Protein AF-A0A934RSE4-F1 (afdb_monomer)

pLDDT: mean 72.99, std 21.51, range [36.78, 95.38]

Organism: NCBI:txid415221

Sequence (174 aa):
MKSKPQSAHSKPSTPNPEGNAPSLPQLKKRLHLAIAILPLALAACSSSPESETGAPPQPQTEAPAESAITQTLALQTPTPAWTLAPSALHRLPDGTYLCIHRLTAPQGMAAQMISTAQTTFSFQHAGNTTPSIKHYVLGKTWNWDANPEITFVDSLDELKDALAEAQSVPFTTP

Radius of gyration: 30.25 Å; Cα contacts (8 Å, |Δi|>4): 220; chains: 1; bounding box: 96×100×42 Å

Secondary structure (DSSP, 8-state):
----------------------PPP------------------------------PPPP------EEEEEEEEEEEESSTT-EEEEEEEEE-TTS-EEEEEEEEPPSS------EEEEEEEEEEEESSSPPPEEEEEE---S-----TTEEEES-GGGGHHHHTTPEE--EE--

Mean predicted aligned error: 17.46 Å

Nearest PDB structures (foldseek):
  7rgo-assembly1_B  TM=5.074E-01  e=5.366E-01  Escherichia coli
  7zdy-assembly1_W  TM=3.147E-01  e=6.289E+00  Thermotoga maritima MSB8
  7zb3-assembly1_B  TM=3.001E-01  e=7.565E+00  Thermotoga maritima MSB8

Solvent-accessible surface area (backbone atoms only — not comparable to full-atom values): 11888 Å² total; per-residue (Å²): 135,90,83,86,86,85,87,83,89,82,84,86,89,81,87,87,82,88,84,84,80,88,81,79,85,83,81,79,87,80,90,77,91,76,91,84,81,88,79,92,83,92,83,78,90,78,90,82,92,78,90,79,88,87,78,79,83,74,79,78,78,74,63,78,59,65,39,80,45,76,49,74,53,77,42,80,34,67,26,72,64,40,44,45,41,82,73,48,38,30,36,36,89,89,61,39,30,44,37,35,28,42,39,42,78,57,87,75,94,70,64,91,39,80,27,74,31,60,38,53,41,31,34,76,38,84,48,98,61,88,76,52,71,43,38,34,36,31,59,78,86,68,93,70,78,87,47,94,73,50,47,77,38,88,49,72,71,83,40,43,77,71,48,71,71,32,44,80,46,78,69,45,65,130

Structure (mmCIF, N/CA/C/O backbone):
data_AF-A0A934RSE4-F1
#
_entry.id   AF-A0A934RSE4-F1
#
loop_
_atom_site.group_PDB
_atom_site.id
_atom_site.type_symbol
_atom_site.label_atom_id
_atom_site.label_alt_id
_atom_site.label_comp_id
_atom_site.label_asym_id
_atom_site.label_entity_id
_atom_site.label_seq_id
_atom_site.pdbx_PDB_ins_code
_atom_site.Cartn_x
_atom_site.Cartn_y
_atom_site.Cartn_z
_atom_site.occupancy
_atom_site.B_iso_or_equiv
_atom_site.auth_seq_id
_atom_site.auth_comp_id
_atom_site.auth_asym_id
_atom_site.auth_atom_id
_atom_site.pdbx_PDB_model_num
ATOM 1 N N . MET A 1 1 ? 57.317 -52.643 -11.197 1.00 43.41 1 MET A N 1
ATOM 2 C CA . MET A 1 1 ? 58.144 -51.435 -11.429 1.00 43.41 1 MET A CA 1
ATOM 3 C C . MET A 1 1 ? 57.176 -50.282 -11.679 1.00 43.41 1 MET A C 1
ATOM 5 O O . MET A 1 1 ? 56.424 -50.358 -12.632 1.00 43.41 1 MET A O 1
ATOM 9 N N . LYS A 1 2 ? 56.844 -49.481 -10.658 1.00 44.69 2 LYS A N 1
ATOM 10 C CA . LYS A 1 2 ? 57.496 -48.200 -10.302 1.00 44.69 2 LYS A CA 1
ATOM 11 C C . LYS A 1 2 ? 57.482 -47.194 -11.466 1.00 44.69 2 LYS A C 1
ATOM 13 O O . LYS A 1 2 ? 58.309 -47.323 -12.356 1.00 44.69 2 LYS A O 1
ATOM 18 N N . SER A 1 3 ? 56.550 -46.232 -11.424 1.00 47.75 3 SER A N 1
ATOM 19 C CA . SER A 1 3 ? 56.857 -44.795 -11.258 1.00 47.75 3 SER A CA 1
ATOM 20 C C . SER A 1 3 ? 55.583 -43.924 -11.255 1.00 47.75 3 SER A C 1
ATOM 22 O O . SER A 1 3 ? 54.861 -43.835 -12.240 1.00 47.75 3 SER A O 1
ATOM 24 N N . LYS A 1 4 ? 55.335 -43.275 -10.112 1.00 47.50 4 LYS A N 1
ATOM 25 C CA . LYS A 1 4 ? 54.702 -41.944 -9.942 1.00 47.50 4 LYS A CA 1
ATOM 26 C C . LYS A 1 4 ? 55.878 -40.945 -9.761 1.00 47.50 4 LYS A C 1
ATOM 28 O O . LYS A 1 4 ? 56.988 -41.445 -9.561 1.00 47.50 4 LYS A O 1
ATOM 33 N N . PRO A 1 5 ? 55.714 -39.613 -9.608 1.00 55.22 5 PRO A N 1
ATOM 34 C CA . PRO A 1 5 ? 54.628 -38.675 -9.939 1.00 55.22 5 PRO A CA 1
ATOM 35 C C . PRO A 1 5 ? 55.156 -37.445 -10.735 1.00 55.22 5 PRO A C 1
ATOM 37 O O . PRO A 1 5 ? 56.362 -37.271 -10.877 1.00 55.22 5 PRO A O 1
ATOM 40 N N . GLN A 1 6 ? 54.296 -36.50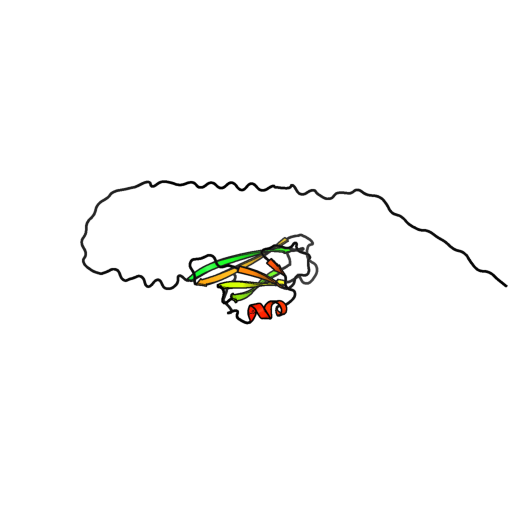3 -11.141 1.00 44.12 6 GLN A N 1
ATOM 41 C CA . GLN A 1 6 ? 54.742 -35.105 -11.214 1.00 44.12 6 GLN A CA 1
ATOM 42 C C . GLN A 1 6 ? 53.634 -34.137 -10.789 1.00 44.12 6 GLN A C 1
ATOM 44 O O . GLN A 1 6 ? 52.575 -34.043 -11.402 1.00 44.12 6 GLN A O 1
ATOM 49 N N . SER A 1 7 ? 53.908 -33.475 -9.667 1.00 45.91 7 SER A N 1
ATOM 50 C CA . SER A 1 7 ? 53.193 -32.331 -9.117 1.00 45.91 7 SER A CA 1
ATOM 51 C C . SER A 1 7 ? 53.423 -31.091 -9.976 1.00 45.91 7 SER A C 1
AT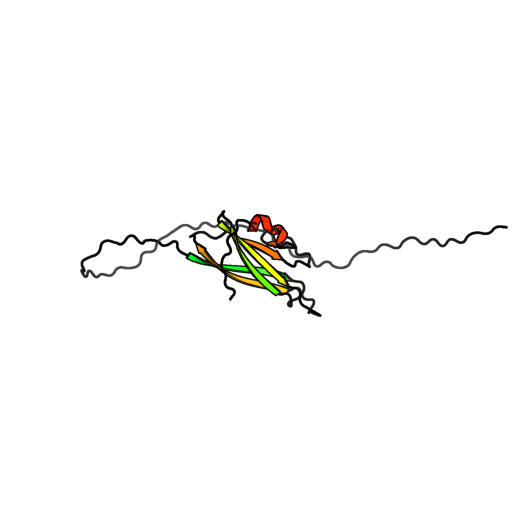OM 53 O O . SER A 1 7 ? 54.560 -30.818 -10.352 1.00 45.91 7 SER A O 1
ATOM 55 N N . ALA A 1 8 ? 52.395 -30.263 -10.128 1.00 50.12 8 ALA A N 1
ATOM 56 C CA . ALA A 1 8 ? 52.573 -28.824 -10.262 1.00 50.12 8 ALA A CA 1
ATOM 57 C C . ALA A 1 8 ? 51.656 -28.139 -9.244 1.00 50.12 8 ALA A C 1
ATOM 59 O O . ALA A 1 8 ? 50.435 -28.120 -9.362 1.00 50.12 8 ALA A O 1
ATOM 60 N N . HIS A 1 9 ? 52.297 -27.657 -8.183 1.00 44.44 9 HIS A N 1
ATOM 61 C CA . HIS A 1 9 ? 51.784 -26.676 -7.242 1.00 44.44 9 HIS A CA 1
ATOM 62 C C . HIS A 1 9 ? 51.742 -25.316 -7.949 1.00 44.44 9 HIS A C 1
ATOM 64 O O . HIS A 1 9 ? 52.742 -24.927 -8.546 1.00 44.44 9 HIS A O 1
ATOM 70 N N . SER A 1 10 ? 50.658 -24.558 -7.797 1.00 41.66 10 SER A N 1
ATOM 71 C CA . SER A 1 10 ? 50.715 -23.092 -7.691 1.00 41.66 10 SER A CA 1
ATOM 72 C C . SER A 1 10 ? 49.482 -22.592 -6.929 1.00 41.66 10 SER A C 1
ATOM 74 O O . SER A 1 10 ? 48.373 -22.544 -7.447 1.00 41.66 10 SER A O 1
ATOM 76 N N . LYS A 1 11 ? 49.697 -22.290 -5.646 1.00 50.22 11 LYS A N 1
ATOM 77 C CA . LYS A 1 11 ? 48.925 -21.348 -4.813 1.00 50.22 11 LYS A CA 1
ATOM 78 C C . LYS A 1 11 ? 49.480 -19.922 -5.074 1.00 50.22 11 LYS A C 1
ATOM 80 O O . LYS A 1 11 ? 50.548 -19.814 -5.668 1.00 50.22 11 LYS A O 1
ATOM 85 N N . PRO A 1 12 ? 48.939 -18.871 -4.438 1.00 48.34 12 PRO A N 1
ATOM 86 C CA . PRO A 1 12 ? 47.707 -18.140 -4.720 1.00 48.34 12 PRO A CA 1
ATOM 87 C C . PRO A 1 12 ? 48.041 -16.731 -5.278 1.00 48.34 12 PRO A C 1
ATOM 89 O O . PRO A 1 12 ? 49.182 -16.280 -5.216 1.00 48.34 12 PRO A O 1
ATOM 92 N N . SER A 1 13 ? 47.068 -15.985 -5.798 1.00 39.62 13 SER A N 1
ATOM 93 C CA . SER A 1 13 ? 47.280 -14.563 -6.117 1.00 39.62 13 SER A CA 1
ATOM 94 C C . SER A 1 13 ? 46.121 -13.709 -5.617 1.00 39.62 13 SER A C 1
ATOM 96 O O . SER A 1 13 ? 45.083 -13.584 -6.251 1.00 39.62 13 SER A O 1
ATOM 98 N N . THR A 1 14 ? 46.353 -13.121 -4.454 1.00 46.97 14 THR A N 1
ATOM 99 C CA . THR A 1 14 ? 45.944 -11.769 -4.049 1.00 46.97 14 THR A CA 1
ATOM 100 C C . THR A 1 14 ? 47.212 -11.130 -3.462 1.00 46.97 14 THR A C 1
ATOM 102 O O . THR A 1 14 ? 48.078 -11.893 -3.018 1.00 46.97 14 THR A O 1
ATOM 105 N N . PRO A 1 15 ? 47.390 -9.795 -3.430 1.00 52.69 15 PRO A N 1
ATOM 106 C CA . PRO A 1 15 ? 46.363 -8.745 -3.445 1.00 52.69 15 PRO A CA 1
ATOM 107 C C . PRO A 1 15 ? 46.662 -7.583 -4.424 1.00 52.69 15 PRO A C 1
ATOM 109 O O . PRO A 1 15 ? 47.784 -7.446 -4.897 1.00 52.69 15 PRO A O 1
ATOM 112 N N . ASN A 1 16 ? 45.691 -6.697 -4.681 1.00 40.91 16 ASN A N 1
ATOM 113 C CA . ASN A 1 16 ? 45.926 -5.269 -4.424 1.00 40.91 16 ASN A CA 1
ATOM 114 C C . ASN A 1 16 ? 44.646 -4.406 -4.435 1.00 40.91 16 ASN A C 1
ATOM 116 O O . ASN A 1 16 ? 43.641 -4.824 -5.013 1.00 40.91 16 ASN A O 1
ATOM 120 N N . PRO A 1 17 ? 44.692 -3.252 -3.736 1.00 52.84 17 PRO A N 1
ATOM 121 C CA . PRO A 1 17 ? 43.561 -2.435 -3.315 1.00 52.84 17 PRO A CA 1
ATOM 122 C C . PRO A 1 17 ? 43.348 -1.215 -4.229 1.00 52.84 17 PRO A C 1
ATOM 124 O O . PRO A 1 17 ? 44.056 -1.028 -5.210 1.00 52.84 17 PRO A O 1
ATOM 127 N N . GLU A 1 18 ? 42.416 -0.362 -3.797 1.00 38.47 18 GLU A N 1
ATOM 128 C CA . GLU A 1 18 ? 42.146 1.009 -4.256 1.00 38.47 18 GLU A CA 1
ATOM 129 C C . GLU A 1 18 ? 41.307 1.165 -5.525 1.00 38.47 18 GLU A C 1
ATOM 131 O O . GLU A 1 18 ? 41.651 0.713 -6.612 1.00 38.47 18 GLU A O 1
ATOM 136 N N . GLY A 1 19 ? 40.193 1.892 -5.379 1.00 36.78 19 GLY A N 1
ATOM 137 C CA . GLY A 1 19 ? 39.430 2.352 -6.531 1.00 36.78 19 GLY A CA 1
ATOM 138 C C . GLY A 1 19 ? 37.991 2.775 -6.265 1.00 36.78 19 GLY A C 1
ATOM 139 O O . GLY A 1 19 ? 37.089 2.231 -6.881 1.00 36.78 19 GLY A O 1
ATOM 140 N N . ASN A 1 20 ? 37.799 3.805 -5.439 1.00 40.38 20 ASN A N 1
ATOM 141 C CA . ASN A 1 20 ? 36.669 4.743 -5.525 1.00 40.38 20 ASN A CA 1
ATOM 142 C C . ASN A 1 20 ? 35.258 4.253 -5.121 1.00 40.38 20 ASN A C 1
ATOM 144 O O . ASN A 1 20 ? 34.407 3.936 -5.950 1.00 40.38 20 ASN A O 1
ATOM 148 N N . ALA A 1 21 ? 34.964 4.346 -3.822 1.00 47.53 21 ALA A N 1
ATOM 149 C CA . ALA A 1 21 ? 33.600 4.542 -3.335 1.00 47.53 21 ALA A CA 1
ATOM 150 C C . ALA A 1 21 ? 33.293 6.055 -3.302 1.00 47.53 21 ALA A C 1
ATOM 152 O O . ALA A 1 21 ? 34.070 6.802 -2.703 1.00 47.53 21 ALA A O 1
ATOM 153 N N . PRO A 1 22 ? 32.192 6.547 -3.899 1.00 45.38 22 PRO A N 1
ATOM 154 C CA . PRO A 1 22 ? 31.771 7.924 -3.692 1.00 45.38 22 PRO A CA 1
ATOM 155 C C . PRO A 1 22 ? 31.186 8.090 -2.282 1.00 45.38 22 PRO A C 1
ATOM 157 O O . PRO A 1 22 ? 30.134 7.552 -1.939 1.00 45.38 22 PRO A O 1
ATOM 160 N N . SER A 1 23 ? 31.905 8.853 -1.463 1.00 41.97 23 SER A N 1
ATOM 161 C CA . SER A 1 23 ? 31.515 9.307 -0.131 1.00 41.97 23 SER A CA 1
ATOM 162 C C . SER A 1 23 ? 30.234 10.149 -0.175 1.00 41.97 23 SER A C 1
ATOM 164 O O . SER A 1 23 ? 30.205 11.219 -0.781 1.00 41.97 23 SER A O 1
ATOM 166 N N . LEU A 1 24 ? 29.187 9.697 0.519 1.00 48.66 24 LEU A N 1
ATOM 167 C CA . LEU A 1 24 ? 27.982 10.484 0.790 1.00 48.66 24 LEU A CA 1
ATOM 168 C C . LEU A 1 24 ? 28.266 11.548 1.868 1.00 48.66 24 LEU A C 1
ATOM 170 O O . LEU A 1 24 ? 28.814 11.209 2.924 1.00 48.66 24 LEU A O 1
ATOM 174 N N . PRO A 1 25 ? 27.866 12.818 1.675 1.00 45.94 25 PRO A N 1
ATOM 175 C CA . PRO A 1 25 ? 27.918 13.804 2.740 1.00 45.94 25 PRO A CA 1
ATOM 176 C C . PRO A 1 25 ? 26.871 13.492 3.821 1.00 45.94 25 PRO A C 1
ATOM 178 O O . PRO A 1 25 ? 25.662 13.524 3.604 1.00 45.94 25 PRO A O 1
ATOM 181 N N . GLN A 1 26 ? 27.385 13.213 5.016 1.00 42.44 26 GLN A N 1
ATOM 182 C CA . GLN A 1 26 ? 26.673 13.152 6.289 1.00 42.44 26 GLN A CA 1
ATOM 183 C C . GLN A 1 26 ? 25.979 14.490 6.588 1.00 42.44 26 GLN A C 1
ATOM 185 O O . GLN A 1 26 ? 26.647 15.443 6.994 1.00 42.44 26 GLN A O 1
ATOM 190 N N . LEU A 1 27 ? 24.649 14.562 6.474 1.00 38.78 27 LEU A N 1
ATOM 191 C CA . LEU A 1 27 ? 23.888 15.687 7.021 1.00 38.78 27 LEU A CA 1
ATOM 192 C C . LEU A 1 27 ? 23.308 15.312 8.389 1.00 38.78 27 LEU A C 1
ATOM 194 O O . LEU A 1 27 ? 22.287 14.641 8.530 1.00 38.78 27 LEU A O 1
ATOM 198 N N . LYS A 1 28 ? 24.043 15.739 9.416 1.00 42.75 28 LYS A N 1
ATOM 199 C CA . LYS A 1 28 ? 23.705 15.610 10.831 1.00 42.75 28 LYS A CA 1
ATOM 200 C C . LYS A 1 28 ? 22.463 16.437 11.180 1.00 42.75 28 LYS A C 1
ATOM 202 O O . LYS A 1 28 ? 22.386 17.627 10.895 1.00 42.75 28 LYS A O 1
ATOM 207 N N . LYS A 1 29 ? 21.553 15.772 11.893 1.00 44.44 29 LYS A N 1
ATOM 208 C CA . LYS A 1 29 ? 20.442 16.294 12.702 1.00 44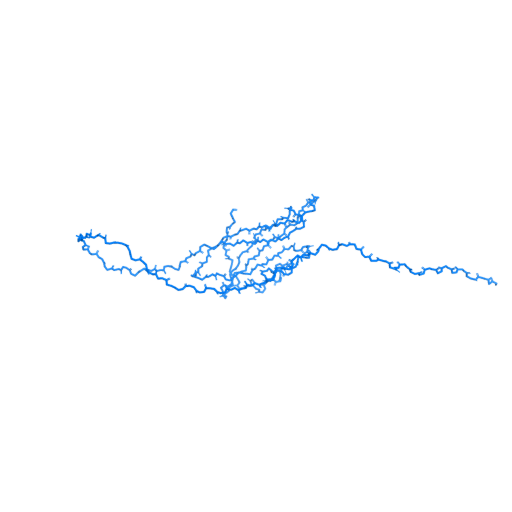.44 29 LYS A CA 1
ATOM 209 C C . LYS A 1 29 ? 20.747 17.647 13.362 1.00 44.44 29 LYS A C 1
ATOM 211 O O . LYS A 1 29 ? 21.725 17.745 14.100 1.00 44.44 29 LYS A O 1
ATOM 216 N N . ARG A 1 30 ? 19.817 18.603 13.261 1.00 44.44 30 ARG A N 1
ATOM 217 C CA . ARG A 1 30 ? 19.527 19.574 14.332 1.00 44.44 30 ARG A CA 1
ATOM 218 C C . ARG A 1 30 ? 18.032 19.888 14.381 1.00 44.44 30 ARG A C 1
ATOM 220 O O . ARG A 1 30 ? 17.521 20.710 13.635 1.00 44.44 30 ARG A O 1
ATOM 227 N N . LEU A 1 31 ? 17.376 19.204 15.312 1.00 38.62 31 LEU A N 1
ATOM 228 C CA . LEU A 1 31 ? 16.113 19.577 15.932 1.00 38.62 31 LEU A CA 1
ATOM 229 C C . LEU A 1 31 ? 16.318 20.912 16.670 1.00 38.62 31 LEU A C 1
ATOM 231 O O . LEU A 1 31 ? 17.184 20.982 17.539 1.00 38.62 31 LEU A O 1
ATOM 235 N N . HIS A 1 32 ? 15.548 21.948 16.341 1.00 41.03 32 HIS A N 1
ATOM 236 C CA . HIS A 1 32 ? 15.285 23.058 17.257 1.00 41.03 32 HIS A CA 1
ATOM 237 C C . HIS A 1 32 ? 13.786 23.334 17.276 1.00 41.03 32 HIS A C 1
ATOM 239 O O . HIS A 1 32 ? 13.191 23.816 16.318 1.00 41.03 32 HIS A O 1
ATOM 245 N N . LEU A 1 33 ? 13.220 22.965 18.418 1.00 41.78 33 LEU A N 1
ATOM 246 C CA . LEU A 1 33 ? 11.953 23.393 18.970 1.00 41.78 33 LEU A CA 1
ATOM 247 C C . LEU A 1 33 ? 11.906 24.931 19.008 1.00 41.78 33 LEU A C 1
ATOM 249 O O . LEU A 1 33 ? 12.769 25.551 19.626 1.00 41.78 33 LEU A O 1
ATOM 253 N N . ALA A 1 34 ? 10.894 25.535 18.391 1.00 40.59 34 ALA A N 1
ATOM 254 C CA . ALA A 1 34 ? 10.537 26.930 18.621 1.00 40.59 34 ALA A CA 1
ATOM 255 C C . ALA A 1 34 ? 9.021 27.014 18.813 1.00 40.59 34 ALA A C 1
ATOM 257 O O . ALA A 1 34 ? 8.243 27.085 17.866 1.00 40.59 34 ALA A O 1
ATOM 258 N N . ILE A 1 35 ? 8.624 26.941 20.081 1.00 45.66 35 ILE A N 1
ATOM 259 C CA . ILE A 1 35 ? 7.315 27.357 20.574 1.00 45.66 35 ILE A CA 1
ATOM 260 C C . ILE A 1 35 ? 7.269 28.881 20.436 1.00 45.66 35 ILE A C 1
ATOM 262 O O . ILE A 1 35 ? 8.073 29.572 21.060 1.00 45.66 35 ILE A O 1
ATOM 266 N N . ALA A 1 36 ? 6.337 29.399 19.639 1.00 45.19 36 ALA A N 1
ATOM 267 C CA . ALA A 1 36 ? 5.988 30.813 19.632 1.00 45.19 36 ALA A CA 1
ATOM 268 C C . ALA A 1 36 ? 4.505 30.947 19.984 1.00 45.19 36 ALA A C 1
ATOM 270 O O . ALA A 1 36 ? 3.621 30.443 19.296 1.00 45.19 36 ALA A O 1
ATOM 271 N N . ILE A 1 37 ? 4.282 31.587 21.124 1.00 45.16 37 ILE A N 1
ATOM 272 C CA . ILE A 1 37 ? 3.004 31.919 21.735 1.00 45.16 37 ILE A CA 1
ATOM 273 C C . ILE A 1 37 ? 2.712 33.405 21.430 1.00 45.16 37 ILE A C 1
ATOM 275 O O . ILE A 1 37 ? 3.629 34.218 21.530 1.00 45.16 37 ILE A O 1
ATOM 279 N N . LEU A 1 38 ? 1.424 33.727 21.199 1.00 37.81 38 LEU A N 1
ATOM 280 C CA . LEU A 1 38 ? 0.752 35.055 21.247 1.00 37.81 38 LEU A CA 1
ATOM 281 C C . LEU A 1 38 ? 0.942 36.044 20.060 1.00 37.81 38 LEU A C 1
ATOM 283 O O . LEU A 1 38 ? 1.950 35.961 19.367 1.00 37.81 38 LEU A O 1
ATOM 287 N N . PRO A 1 39 ? 0.091 37.097 19.900 1.00 45.38 39 PRO A N 1
ATOM 288 C CA . PRO A 1 39 ? -1.317 37.302 20.296 1.00 45.38 39 PRO A CA 1
ATOM 289 C C . PRO A 1 39 ? -2.253 37.820 19.165 1.00 45.38 39 PRO A C 1
ATOM 291 O O . PRO A 1 39 ? -1.835 38.388 18.163 1.00 45.38 39 PRO A O 1
ATOM 294 N N . LEU A 1 40 ? -3.555 37.661 19.432 1.00 48.22 40 LEU A N 1
ATOM 295 C CA . LEU A 1 40 ? -4.697 38.557 19.176 1.00 48.22 40 LEU A CA 1
ATOM 296 C C . LEU A 1 40 ? -4.414 39.912 18.475 1.00 48.22 40 LEU A C 1
ATOM 298 O O . LEU A 1 40 ? -3.762 40.784 19.048 1.00 48.22 40 LEU A O 1
ATOM 302 N N . ALA A 1 41 ? -5.057 40.148 17.325 1.00 44.66 41 ALA A N 1
ATOM 303 C CA . ALA A 1 41 ? -5.327 41.492 16.812 1.00 44.66 41 ALA A CA 1
ATOM 304 C C . ALA A 1 41 ? -6.771 41.594 16.296 1.00 44.66 41 ALA A C 1
ATOM 306 O O . ALA A 1 41 ? -7.204 40.882 15.394 1.00 44.66 41 ALA A O 1
ATOM 307 N N . LEU A 1 42 ? -7.491 42.491 16.958 1.00 46.28 42 LEU A N 1
ATOM 308 C CA . LEU A 1 42 ? -8.882 42.883 16.812 1.00 46.28 42 LEU A CA 1
ATOM 309 C C . LEU A 1 42 ? -9.045 43.832 15.608 1.00 46.28 42 LEU A C 1
ATOM 311 O O . LEU A 1 42 ? -8.370 44.856 15.543 1.00 46.28 42 LEU A O 1
ATOM 315 N N . ALA A 1 43 ? -9.966 43.528 14.696 1.00 44.38 43 ALA A N 1
ATOM 316 C CA . ALA A 1 43 ? -10.496 44.443 13.680 1.00 44.38 43 ALA A CA 1
ATOM 317 C C . ALA A 1 43 ? -11.878 43.910 13.262 1.00 44.38 43 ALA A C 1
ATOM 319 O O . ALA A 1 43 ? -12.022 42.711 13.071 1.00 44.38 43 ALA A O 1
ATOM 320 N N . ALA A 1 44 ? -12.954 44.669 13.108 1.00 40.97 44 ALA A N 1
ATOM 321 C CA . ALA A 1 44 ? -13.245 46.072 13.331 1.00 40.97 44 ALA A CA 1
ATOM 322 C C . ALA A 1 44 ? -14.771 46.167 13.540 1.00 40.97 44 ALA A C 1
ATOM 324 O O . ALA A 1 44 ? -15.525 45.300 13.098 1.00 40.97 44 ALA A O 1
ATOM 325 N N . CYS A 1 45 ? -15.219 47.218 14.223 1.00 38.22 45 CYS A N 1
ATOM 326 C CA . CYS A 1 45 ? -16.624 47.591 14.356 1.00 38.22 45 CYS A CA 1
ATOM 327 C C . CYS A 1 45 ? -17.330 47.699 12.993 1.00 38.22 45 CYS A C 1
ATOM 329 O O . CYS A 1 45 ? -16.761 48.284 12.078 1.00 38.22 45 CYS A O 1
ATOM 331 N N . SER A 1 46 ? -18.599 47.288 12.904 1.00 40.16 46 SER A N 1
ATOM 332 C CA . SER A 1 46 ? -19.690 48.203 12.524 1.00 40.16 46 SER A CA 1
ATOM 333 C C . SER A 1 46 ? -21.056 47.505 12.580 1.00 40.16 46 SER A C 1
ATOM 335 O O . SER A 1 46 ? -21.356 46.625 11.784 1.00 40.16 46 SER A O 1
ATOM 337 N N . SER A 1 47 ? -21.857 47.925 13.559 1.00 43.94 47 SER A N 1
ATOM 338 C CA . SER A 1 47 ? -23.294 48.219 13.482 1.00 43.94 47 SER A CA 1
ATOM 339 C C . SER A 1 47 ? -24.158 47.514 12.419 1.00 43.94 47 SER A C 1
ATOM 341 O O . SER A 1 47 ? -24.126 47.889 11.249 1.00 43.94 47 SER A O 1
ATOM 343 N N . SER A 1 48 ? -25.090 46.665 12.870 1.00 46.12 48 SER A N 1
ATOM 344 C CA . SER A 1 48 ? -26.542 46.902 12.701 1.00 46.12 48 SER A CA 1
ATOM 345 C C . SER A 1 48 ? -27.372 45.896 13.515 1.00 46.12 48 SER A C 1
ATOM 347 O O . SER A 1 48 ? -27.091 44.701 13.449 1.00 46.12 48 SER A O 1
ATOM 349 N N . PRO A 1 49 ? -28.382 46.346 14.284 1.00 51.28 49 PRO A N 1
ATOM 350 C CA . PRO A 1 49 ? -29.375 45.474 14.892 1.00 51.28 49 PRO A CA 1
ATOM 351 C C . PRO A 1 49 ? -30.613 45.398 13.992 1.00 51.28 49 PRO A C 1
ATOM 353 O O . PRO A 1 49 ? -31.334 46.384 13.861 1.00 51.28 49 PRO A O 1
ATOM 356 N N . GLU A 1 50 ? -30.901 44.232 13.422 1.00 43.66 50 GLU A N 1
ATOM 357 C CA . GLU A 1 50 ? -32.245 43.936 12.927 1.00 43.66 50 GLU A CA 1
ATOM 358 C C . GLU A 1 50 ? -32.734 42.615 13.514 1.00 43.66 50 GLU A C 1
ATOM 360 O O . GLU A 1 50 ? -32.082 41.573 13.464 1.00 43.66 50 GLU A O 1
ATOM 365 N N . SER A 1 51 ? -33.871 42.752 14.180 1.00 48.59 51 SER A N 1
ATOM 366 C CA . SER A 1 51 ? -34.664 41.746 14.852 1.00 48.59 51 SER A CA 1
ATOM 367 C C . SER A 1 51 ? -35.082 40.631 13.898 1.00 48.59 51 SER A C 1
ATOM 369 O O . SER A 1 51 ? -35.744 40.921 12.912 1.00 48.59 51 SER A O 1
ATOM 371 N N . GLU A 1 52 ? -34.876 39.366 14.267 1.00 45.38 52 GLU A N 1
ATOM 372 C CA . GLU A 1 52 ? -35.936 38.378 14.051 1.00 45.38 52 GLU A CA 1
ATOM 373 C C . GLU A 1 52 ? -35.867 37.200 15.033 1.00 45.38 52 GLU A C 1
ATOM 375 O O . GLU A 1 52 ? -34.886 36.472 15.165 1.00 45.38 52 GLU A O 1
ATOM 380 N N . THR A 1 53 ? -36.961 37.094 15.776 1.00 48.72 53 THR A N 1
ATOM 381 C CA . THR A 1 53 ? -37.574 35.939 16.424 1.00 48.72 53 THR A CA 1
ATOM 382 C C . THR A 1 53 ? -37.158 34.550 15.905 1.00 48.72 53 THR A C 1
ATOM 384 O O . THR A 1 53 ? -37.461 34.186 14.778 1.00 48.72 53 THR A O 1
ATOM 387 N N . GLY A 1 54 ? -36.679 33.703 16.826 1.00 46.81 54 GLY A N 1
ATOM 388 C CA . GLY A 1 54 ? -37.141 32.311 16.935 1.00 46.81 54 GLY A CA 1
ATOM 389 C C . GLY A 1 54 ? -36.277 31.196 16.332 1.00 46.81 54 GLY A C 1
ATOM 390 O O . GLY A 1 54 ? -36.468 30.823 15.185 1.00 46.81 54 GLY A O 1
ATOM 391 N N . ALA A 1 55 ? -35.455 30.552 17.169 1.00 59.28 5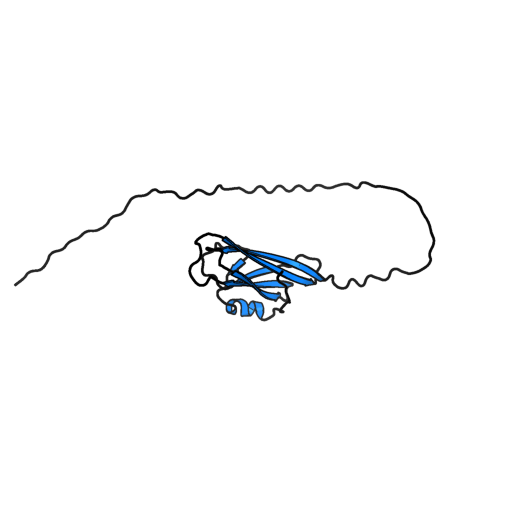5 ALA A N 1
ATOM 392 C CA . ALA A 1 55 ? -35.352 29.087 17.316 1.00 59.28 55 ALA A CA 1
ATOM 393 C C . ALA A 1 55 ? -34.277 28.753 18.374 1.00 59.28 55 ALA A C 1
ATOM 395 O O . ALA A 1 55 ? -33.203 29.357 18.345 1.00 59.28 55 ALA A O 1
ATOM 396 N N . PRO A 1 56 ? -34.508 27.818 19.318 1.00 58.53 56 PRO A N 1
ATOM 397 C CA . PRO A 1 56 ? -33.429 27.318 20.166 1.00 58.53 56 PRO A CA 1
ATOM 398 C C . PRO A 1 56 ? -32.380 26.589 19.304 1.00 58.53 56 PRO A C 1
ATOM 400 O O . PRO A 1 56 ? -32.745 25.966 18.303 1.00 58.53 56 PRO A O 1
ATOM 403 N N . PRO A 1 57 ? -31.087 26.638 19.677 1.00 52.22 57 PRO A N 1
ATOM 404 C CA . PRO A 1 57 ? -30.033 25.954 18.941 1.00 52.22 57 PRO A CA 1
ATOM 405 C C . PRO A 1 57 ? -30.325 24.454 18.943 1.00 52.22 57 PRO A C 1
ATOM 407 O O . PRO A 1 57 ? -30.398 23.827 20.002 1.00 52.22 57 PRO A O 1
ATOM 410 N N . GLN A 1 58 ? -30.517 23.870 17.759 1.00 53.59 58 GLN A N 1
ATOM 411 C CA . GLN A 1 58 ? -30.502 22.419 17.644 1.00 53.59 58 GLN A CA 1
ATOM 412 C C . GLN A 1 58 ? -29.124 21.942 18.120 1.00 53.59 58 GLN A C 1
ATOM 414 O O . GLN A 1 58 ? -28.117 22.480 17.648 1.00 53.59 58 GLN A O 1
ATOM 419 N N . PRO A 1 59 ? -29.038 20.961 19.035 1.00 50.69 59 PRO A N 1
ATOM 420 C CA . PRO A 1 59 ? -27.775 20.294 19.278 1.00 50.69 59 PRO A CA 1
ATOM 421 C C . PRO A 1 59 ? -27.350 19.706 17.939 1.00 50.69 59 PRO A C 1
ATOM 423 O O . PRO A 1 59 ? -28.072 18.901 17.344 1.00 50.69 59 PRO A O 1
ATOM 426 N N . GLN A 1 60 ? -26.209 20.166 17.437 1.00 42.34 60 GLN A N 1
ATOM 427 C CA . GLN A 1 60 ? -25.536 19.527 16.327 1.00 42.34 60 GLN A CA 1
ATOM 428 C C . GLN A 1 60 ? -25.350 18.077 16.761 1.00 42.34 60 GLN A C 1
ATOM 430 O O . GLN A 1 60 ? -24.554 17.766 17.643 1.00 42.34 60 GLN A O 1
ATOM 435 N N . THR A 1 61 ? -26.172 17.191 16.205 1.00 48.91 61 THR A N 1
ATOM 436 C CA . THR A 1 61 ? -25.846 15.777 16.166 1.00 48.91 61 THR A CA 1
ATOM 437 C C . THR A 1 61 ? -24.625 15.726 15.262 1.00 48.91 61 THR A C 1
ATOM 439 O O . THR A 1 61 ? -24.760 15.651 14.044 1.00 48.91 61 THR A O 1
ATOM 442 N N . GLU A 1 62 ? -23.442 15.921 15.847 1.00 49.88 62 GLU A N 1
ATOM 443 C CA . GLU A 1 62 ? -22.163 15.623 15.219 1.00 49.88 62 GLU A CA 1
ATOM 444 C C . GLU A 1 62 ? -22.204 14.130 14.898 1.00 49.88 62 GLU A C 1
ATOM 446 O O . GLU A 1 62 ? -21.859 13.270 15.708 1.00 49.88 62 GLU A O 1
ATOM 451 N N . ALA A 1 63 ? -22.724 13.812 13.710 1.00 54.09 63 ALA A N 1
ATOM 452 C CA . ALA A 1 63 ? -22.419 12.560 13.056 1.00 54.09 63 ALA A CA 1
ATOM 453 C C . ALA A 1 63 ? -20.887 12.441 13.059 1.00 54.09 63 ALA A C 1
ATOM 455 O O . ALA A 1 63 ? -20.217 13.451 12.816 1.00 54.09 63 ALA A O 1
ATOM 456 N N . PRO A 1 64 ? -20.324 11.265 13.379 1.00 57.38 64 PRO A N 1
ATOM 457 C CA . PRO A 1 64 ? -18.879 11.096 13.423 1.00 57.38 64 PRO A CA 1
ATOM 458 C C . PRO A 1 64 ? -18.288 11.629 12.118 1.00 57.38 64 PRO A C 1
ATOM 460 O O . PRO A 1 64 ? -18.645 11.152 11.044 1.00 57.38 64 PRO A O 1
ATOM 463 N N . ALA A 1 65 ? -17.461 12.673 12.216 1.00 63.88 65 ALA A N 1
ATOM 464 C CA . ALA A 1 65 ? -16.884 13.344 11.062 1.00 63.88 65 ALA A CA 1
ATOM 465 C C . ALA A 1 65 ? -15.984 12.351 10.316 1.00 63.88 65 ALA A C 1
ATOM 467 O O . ALA A 1 65 ? -14.839 12.113 10.702 1.00 63.88 65 ALA A O 1
ATOM 468 N N . GLU A 1 66 ? -16.527 11.722 9.276 1.00 72.81 66 GLU A N 1
ATOM 469 C CA . GLU A 1 66 ? -15.757 10.893 8.360 1.00 72.81 66 GLU A CA 1
ATOM 470 C C . GLU A 1 66 ? -14.837 11.811 7.561 1.00 72.81 66 GLU A C 1
ATOM 472 O O . GLU A 1 66 ? -15.283 12.654 6.781 1.00 72.81 66 GLU A O 1
ATOM 477 N N . SER A 1 67 ? -13.538 11.676 7.808 1.00 82.62 67 SER A N 1
ATOM 478 C CA . SER A 1 67 ? -12.514 12.476 7.150 1.00 82.62 67 SER A CA 1
ATOM 479 C C . SER A 1 67 ? -11.822 11.640 6.081 1.00 82.62 67 SER A C 1
ATOM 481 O O . SER A 1 67 ? -11.388 10.516 6.347 1.00 82.62 67 SER A O 1
ATOM 483 N N . ALA A 1 68 ? -11.686 12.204 4.881 1.00 88.50 68 ALA A N 1
ATOM 484 C CA . ALA A 1 68 ? -10.935 11.585 3.798 1.00 88.50 68 ALA A CA 1
ATOM 485 C C . ALA A 1 68 ? -9.434 11.737 4.053 1.00 88.50 68 ALA A C 1
ATOM 487 O O . ALA A 1 68 ? -8.894 12.845 4.059 1.00 88.50 68 ALA A O 1
ATOM 488 N N . ILE A 1 69 ? -8.750 10.614 4.246 1.00 91.62 69 ILE A N 1
ATOM 489 C CA . ILE A 1 69 ? -7.307 10.568 4.466 1.00 91.62 69 ILE A CA 1
ATOM 490 C C . ILE A 1 69 ? -6.639 10.135 3.171 1.00 91.62 69 ILE A C 1
ATOM 492 O O . ILE A 1 69 ? -7.025 9.127 2.589 1.00 91.62 69 ILE A O 1
ATOM 496 N N . THR A 1 70 ? -5.622 10.878 2.736 1.00 92.94 70 THR A N 1
ATOM 497 C CA . THR A 1 70 ? -4.787 10.524 1.580 1.00 92.94 70 THR A CA 1
ATOM 498 C C . THR A 1 70 ? -3.397 10.138 2.056 1.00 92.94 70 THR A C 1
ATOM 500 O O . THR A 1 70 ? -2.817 10.813 2.906 1.00 92.94 70 THR A O 1
ATOM 503 N N . GLN A 1 71 ? -2.873 9.042 1.523 1.00 92.62 71 GLN A N 1
ATOM 504 C CA . GLN A 1 71 ? -1.577 8.479 1.870 1.00 92.62 71 GLN A CA 1
ATOM 505 C C . GLN A 1 71 ? -0.786 8.178 0.614 1.00 92.62 71 GLN A C 1
ATOM 507 O O . GLN A 1 71 ? -1.333 7.723 -0.390 1.00 92.62 71 GLN A O 1
ATOM 512 N N . THR A 1 72 ? 0.519 8.393 0.701 1.00 93.25 72 THR A N 1
ATOM 513 C CA . THR A 1 72 ? 1.425 8.220 -0.424 1.00 93.25 72 THR A CA 1
ATOM 514 C C . THR A 1 72 ? 2.615 7.393 0.017 1.00 93.25 72 THR A C 1
ATOM 516 O O . THR A 1 72 ? 3.336 7.780 0.931 1.00 93.25 72 THR A O 1
ATOM 519 N N . LEU A 1 73 ? 2.825 6.266 -0.656 1.00 91.81 73 LEU A N 1
ATOM 520 C CA . LEU A 1 73 ? 3.960 5.384 -0.440 1.00 91.81 73 LEU A CA 1
ATOM 521 C C . LEU A 1 73 ? 4.929 5.530 -1.610 1.00 91.81 73 LEU A C 1
ATOM 523 O O . LEU A 1 73 ? 4.527 5.419 -2.766 1.00 91.81 73 LEU A O 1
ATOM 527 N N . ALA A 1 74 ? 6.203 5.761 -1.307 1.00 91.44 74 ALA A N 1
ATOM 528 C CA . ALA A 1 74 ? 7.271 5.853 -2.290 1.00 91.44 74 ALA A CA 1
ATOM 529 C C . ALA A 1 74 ? 8.370 4.843 -1.952 1.00 91.44 74 ALA A C 1
ATOM 531 O O . ALA A 1 74 ? 8.826 4.767 -0.812 1.00 91.44 74 ALA A O 1
ATOM 532 N N . LEU A 1 75 ? 8.801 4.077 -2.948 1.00 90.44 75 LEU A N 1
ATOM 533 C CA . LEU A 1 75 ? 9.836 3.063 -2.814 1.00 90.44 75 LEU A CA 1
ATOM 534 C C . LEU A 1 75 ? 10.868 3.232 -3.928 1.00 90.44 75 LEU A C 1
ATOM 536 O O . LEU A 1 75 ? 10.518 3.348 -5.102 1.00 90.44 75 LEU A O 1
ATOM 540 N N . GLN A 1 76 ? 12.152 3.224 -3.574 1.00 90.19 76 GLN A N 1
ATOM 541 C CA . GLN A 1 76 ? 13.209 3.188 -4.583 1.00 90.19 76 GLN A CA 1
ATOM 542 C C . GLN A 1 76 ? 13.216 1.832 -5.285 1.00 90.19 76 GLN A C 1
ATOM 544 O O . GLN A 1 76 ? 13.024 0.801 -4.664 1.00 90.19 76 GLN A O 1
ATOM 549 N N . THR A 1 77 ? 13.458 1.807 -6.583 1.00 90.12 77 THR A N 1
ATOM 550 C CA . THR A 1 77 ? 13.414 0.619 -7.437 1.00 90.12 77 THR A CA 1
ATOM 551 C C . THR A 1 77 ? 14.602 0.653 -8.393 1.00 90.12 77 THR A C 1
ATOM 553 O O . THR A 1 77 ? 15.095 1.737 -8.715 1.00 90.12 77 THR A O 1
ATOM 556 N N . PRO A 1 78 ? 15.113 -0.505 -8.839 1.00 87.94 78 PRO A N 1
ATOM 557 C CA . PRO A 1 78 ? 16.319 -0.548 -9.666 1.00 87.94 78 PRO A CA 1
ATOM 558 C C . PRO A 1 78 ? 16.096 -0.009 -11.086 1.00 87.94 78 PRO A C 1
ATOM 560 O O . PRO A 1 78 ? 17.058 0.370 -11.751 1.00 87.94 78 PRO A O 1
ATOM 563 N N . THR A 1 79 ? 14.845 0.025 -11.554 1.00 88.31 79 THR A N 1
ATOM 564 C CA . THR A 1 79 ? 14.472 0.558 -12.868 1.00 88.31 79 THR A CA 1
ATOM 565 C C . THR A 1 79 ? 13.139 1.308 -12.765 1.00 88.31 79 THR A C 1
ATOM 567 O O . THR A 1 79 ? 12.314 0.959 -11.920 1.00 88.31 79 THR A O 1
ATOM 570 N N . PRO A 1 80 ? 12.865 2.295 -13.635 1.00 89.12 80 PRO A N 1
ATOM 571 C CA . PRO A 1 80 ? 11.601 3.042 -13.612 1.00 89.12 80 PRO A CA 1
ATOM 572 C C . PRO A 1 80 ? 10.383 2.214 -14.035 1.00 89.12 80 PRO A C 1
ATOM 574 O O . PRO A 1 80 ? 9.254 2.663 -13.886 1.00 89.12 80 PRO A O 1
ATOM 577 N N . ALA A 1 81 ? 10.594 1.020 -14.591 1.00 91.12 81 ALA A N 1
ATOM 578 C CA . ALA A 1 81 ? 9.519 0.176 -15.101 1.00 91.12 81 ALA A CA 1
ATOM 579 C C . ALA A 1 81 ? 8.846 -0.678 -14.006 1.00 91.12 81 ALA A C 1
ATOM 581 O O . ALA A 1 81 ? 7.932 -1.446 -14.294 1.00 91.12 81 ALA A O 1
ATOM 582 N N . TRP A 1 82 ? 9.292 -0.562 -12.752 1.00 92.06 82 TRP A N 1
ATOM 583 C CA . TRP A 1 82 ? 8.617 -1.171 -11.611 1.00 92.06 82 TRP A CA 1
ATOM 584 C C . TRP A 1 82 ? 7.298 -0.468 -11.312 1.00 92.06 82 TRP A C 1
ATOM 586 O O . TRP A 1 82 ? 7.195 0.753 -11.389 1.00 92.06 82 TRP A O 1
ATOM 596 N N . THR A 1 83 ? 6.293 -1.243 -10.917 1.00 92.94 83 THR A N 1
ATOM 597 C CA . THR A 1 83 ? 4.975 -0.710 -10.559 1.00 92.94 83 THR A CA 1
ATOM 598 C C . THR A 1 83 ? 4.658 -1.036 -9.111 1.00 92.94 83 THR A C 1
ATOM 600 O O . THR A 1 83 ? 4.759 -2.190 -8.696 1.00 92.94 83 THR A O 1
ATOM 603 N N . LEU A 1 84 ? 4.258 -0.018 -8.353 1.00 93.38 84 LEU A N 1
ATOM 604 C CA . LEU A 1 84 ? 3.757 -0.135 -6.990 1.00 93.38 84 LEU A CA 1
ATOM 605 C C . LEU A 1 84 ? 2.272 0.225 -7.004 1.00 93.38 84 LEU A C 1
ATOM 607 O O . LEU A 1 84 ? 1.919 1.289 -7.503 1.00 93.38 84 LEU A O 1
ATOM 611 N N . ALA A 1 85 ? 1.419 -0.644 -6.469 1.00 94.94 85 ALA A N 1
ATOM 612 C CA . ALA A 1 85 ? -0.012 -0.379 -6.376 1.00 94.94 85 ALA A CA 1
ATOM 613 C C . ALA A 1 85 ? -0.587 -0.898 -5.049 1.00 94.94 85 ALA A C 1
ATOM 615 O O . ALA A 1 85 ? -0.220 -1.998 -4.621 1.00 94.94 85 ALA A O 1
ATOM 616 N N . PRO A 1 86 ? -1.506 -0.165 -4.400 1.00 94.31 86 PRO A N 1
ATOM 617 C CA 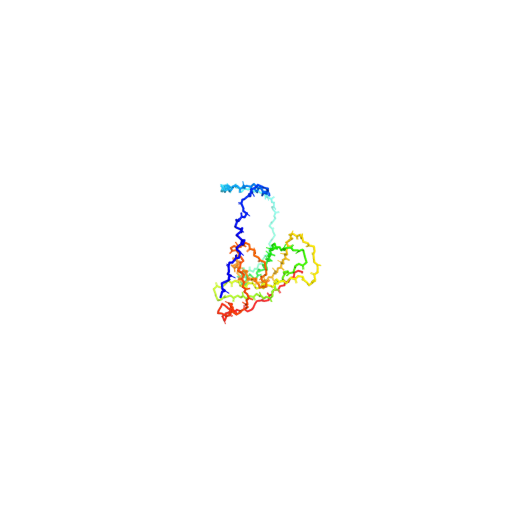. PRO A 1 86 ? -2.267 -0.680 -3.274 1.00 94.31 86 PRO A CA 1
ATOM 618 C C . PRO A 1 86 ? -3.154 -1.827 -3.758 1.00 94.31 86 PRO A C 1
ATOM 620 O O . PRO A 1 86 ? -3.835 -1.734 -4.777 1.00 94.31 86 PRO A O 1
ATOM 623 N N . SER A 1 87 ? -3.132 -2.928 -3.021 1.00 94.56 87 SER A N 1
ATOM 624 C CA . SER A 1 87 ? -3.929 -4.116 -3.310 1.00 94.56 87 SER A CA 1
ATOM 625 C C . SER A 1 87 ? -5.112 -4.239 -2.363 1.00 94.56 87 SER A C 1
ATOM 627 O O . SER A 1 87 ? -6.184 -4.660 -2.787 1.00 94.56 87 SER A O 1
ATOM 629 N N . ALA A 1 88 ? -4.914 -3.929 -1.082 1.00 94.38 88 ALA A N 1
ATOM 630 C CA . ALA A 1 88 ? -5.950 -4.050 -0.070 1.00 94.38 88 ALA A CA 1
ATOM 631 C C . ALA A 1 88 ? -5.696 -3.089 1.091 1.00 94.38 88 ALA A C 1
ATOM 633 O O . ALA A 1 88 ? -4.551 -2.777 1.427 1.00 94.38 88 ALA A O 1
ATOM 634 N N . LEU A 1 89 ? -6.780 -2.657 1.725 1.00 95.38 89 LEU A N 1
ATOM 635 C CA . LEU A 1 89 ? -6.751 -1.893 2.960 1.00 95.38 89 LEU A CA 1
ATOM 636 C C . LEU A 1 89 ? -7.655 -2.589 3.973 1.00 95.38 89 LEU A C 1
ATOM 638 O O . LEU A 1 89 ? -8.809 -2.905 3.679 1.00 95.38 89 LEU A O 1
ATOM 642 N N . HIS A 1 90 ? -7.117 -2.827 5.161 1.00 94.88 90 HIS A N 1
ATOM 643 C CA . HIS A 1 90 ? -7.837 -3.446 6.261 1.00 94.88 90 HIS A CA 1
ATOM 644 C C . HIS A 1 90 ? -7.720 -2.595 7.521 1.00 94.88 90 HIS A C 1
ATOM 646 O O . HIS A 1 90 ? -6.703 -1.942 7.739 1.00 94.88 90 HIS A O 1
ATOM 652 N N . ARG A 1 91 ? -8.749 -2.613 8.361 1.00 93.81 91 ARG A N 1
ATOM 653 C CA . ARG A 1 91 ? -8.783 -1.972 9.672 1.00 93.81 91 ARG A CA 1
ATOM 654 C C . ARG A 1 91 ? -8.801 -3.043 10.751 1.00 93.81 91 ARG A C 1
ATOM 656 O O . ARG A 1 91 ? -9.659 -3.921 10.731 1.00 93.81 91 ARG A O 1
ATOM 663 N N . LEU A 1 92 ? -7.868 -2.951 11.685 1.00 92.62 92 LEU A N 1
ATOM 664 C CA . LEU A 1 92 ? -7.797 -3.810 12.857 1.00 92.62 92 LEU A CA 1
ATOM 665 C C . LEU A 1 92 ? -8.777 -3.349 13.951 1.00 92.62 92 LEU A C 1
ATOM 667 O O . LEU A 1 92 ? -9.156 -2.172 13.979 1.00 92.62 92 LEU A O 1
ATOM 671 N N . PRO A 1 93 ? -9.151 -4.239 14.891 1.00 89.56 93 PRO A N 1
ATOM 672 C CA . PRO A 1 93 ? -10.003 -3.886 16.029 1.00 89.56 93 PRO A CA 1
ATOM 673 C C . PRO A 1 93 ? -9.432 -2.771 16.919 1.00 89.56 93 PRO A C 1
ATOM 675 O O . PRO A 1 93 ? -10.189 -2.027 17.536 1.00 89.56 93 PRO A O 1
ATOM 678 N N . ASP A 1 94 ? -8.103 -2.621 16.955 1.00 89.12 94 ASP A N 1
ATOM 679 C CA . ASP A 1 94 ? -7.398 -1.562 17.691 1.00 89.12 94 ASP A CA 1
ATOM 680 C C . ASP A 1 94 ? -7.446 -0.184 16.993 1.00 89.12 94 ASP A C 1
ATOM 682 O O . ASP A 1 94 ? -6.976 0.811 17.543 1.00 89.12 94 ASP A O 1
ATOM 686 N N . GLY A 1 95 ? -8.024 -0.110 15.787 1.00 87.94 95 GLY A N 1
ATOM 687 C CA . GLY A 1 95 ? -8.124 1.105 14.981 1.00 87.94 95 GLY A CA 1
ATOM 688 C C . GLY A 1 95 ? -6.945 1.355 14.035 1.00 87.94 95 GLY A C 1
ATOM 689 O O . GLY A 1 95 ? -6.993 2.324 13.275 1.00 87.94 95 GLY A O 1
ATOM 690 N N . THR A 1 96 ? -5.925 0.495 14.031 1.00 91.25 96 THR A N 1
ATOM 691 C CA . THR A 1 96 ? -4.794 0.566 13.098 1.00 91.25 96 THR A CA 1
ATOM 692 C C . THR A 1 96 ? -5.216 0.107 11.702 1.00 91.25 96 THR A C 1
ATOM 694 O O . THR A 1 96 ? -5.942 -0.875 11.542 1.00 91.25 96 THR A O 1
ATOM 697 N N . TYR A 1 97 ? -4.719 0.777 10.667 1.00 93.25 97 TYR A N 1
ATOM 698 C CA . TYR A 1 97 ? -4.928 0.384 9.278 1.00 93.25 97 TYR A CA 1
ATOM 699 C C . TYR A 1 97 ? -3.728 -0.400 8.749 1.00 93.25 97 TYR A C 1
ATOM 701 O O . TYR A 1 97 ? -2.580 0.028 8.864 1.00 93.25 97 TYR A O 1
ATOM 709 N N . LEU A 1 98 ? -3.996 -1.543 8.130 1.00 93.88 98 LEU A N 1
ATOM 710 C CA . LEU A 1 98 ? -3.020 -2.338 7.400 1.00 93.88 98 LEU A CA 1
ATOM 711 C C . LEU A 1 98 ? -3.236 -2.111 5.910 1.00 93.88 98 LEU A C 1
ATOM 713 O O . LEU A 1 98 ? -4.263 -2.510 5.358 1.00 93.88 98 LEU A O 1
ATOM 717 N N . CYS A 1 99 ? -2.275 -1.469 5.255 1.00 94.75 99 CYS A N 1
ATOM 718 C CA . CYS A 1 99 ? -2.319 -1.270 3.816 1.00 94.75 99 CYS A CA 1
ATOM 719 C C . CYS A 1 99 ? -1.337 -2.218 3.137 1.00 94.75 99 CYS A C 1
ATOM 721 O O . CYS A 1 99 ? -0.131 -2.153 3.378 1.00 94.75 99 CYS A O 1
ATOM 723 N N . ILE A 1 100 ? -1.864 -3.088 2.285 1.00 95.25 100 ILE A N 1
ATOM 724 C CA . ILE A 1 100 ? -1.096 -4.072 1.535 1.00 95.25 100 ILE A CA 1
ATOM 725 C C . ILE A 1 100 ? -0.890 -3.532 0.129 1.00 95.25 100 ILE A C 1
ATOM 727 O O . ILE A 1 100 ? -1.846 -3.266 -0.598 1.00 95.25 100 ILE A O 1
ATOM 731 N N . HIS A 1 101 ? 0.368 -3.413 -0.262 1.00 95.12 101 HIS A N 1
ATOM 732 C CA . HIS A 1 101 ? 0.821 -2.968 -1.567 1.00 95.12 101 HIS A CA 1
ATOM 733 C C . HIS A 1 101 ? 1.429 -4.140 -2.317 1.00 95.12 101 HIS A C 1
ATOM 735 O O . HIS A 1 101 ? 2.108 -4.992 -1.742 1.00 95.12 101 HIS A O 1
ATOM 741 N N . ARG A 1 102 ? 1.220 -4.160 -3.626 1.00 94.50 102 ARG A N 1
ATOM 742 C CA . ARG A 1 102 ? 1.855 -5.103 -4.528 1.00 94.50 102 ARG A CA 1
ATOM 743 C C . ARG A 1 102 ? 2.894 -4.373 -5.352 1.00 94.50 102 ARG A C 1
ATOM 745 O O . ARG A 1 102 ? 2.583 -3.422 -6.069 1.00 94.50 102 ARG A O 1
ATOM 752 N N . LEU A 1 103 ? 4.121 -4.856 -5.261 1.00 93.06 103 LEU A N 1
ATOM 753 C CA . LEU A 1 103 ? 5.218 -4.408 -6.085 1.00 93.06 103 LEU A CA 1
ATOM 754 C C . LEU A 1 103 ? 5.436 -5.419 -7.212 1.00 93.06 103 LEU A C 1
ATOM 756 O O . LEU A 1 103 ? 5.544 -6.622 -6.980 1.00 93.06 103 LEU A O 1
ATOM 760 N N . THR A 1 104 ? 5.461 -4.926 -8.444 1.00 92.12 104 THR A N 1
ATOM 761 C CA . THR A 1 104 ? 5.581 -5.755 -9.645 1.00 92.12 104 THR A CA 1
ATOM 762 C C . THR A 1 104 ? 6.822 -5.342 -10.416 1.00 92.12 104 THR A C 1
ATOM 764 O O . THR A 1 104 ? 6.971 -4.180 -10.800 1.00 92.12 104 THR A O 1
ATOM 767 N N . ALA A 1 105 ? 7.719 -6.303 -10.629 1.00 89.56 105 ALA A N 1
ATOM 768 C CA . ALA A 1 105 ? 8.892 -6.112 -11.466 1.00 89.56 105 ALA A CA 1
ATOM 769 C C . ALA A 1 105 ? 8.484 -6.019 -12.950 1.00 89.56 105 ALA A C 1
ATOM 771 O O . ALA A 1 105 ? 7.533 -6.688 -13.370 1.00 89.56 105 ALA A O 1
ATOM 772 N N . PRO A 1 106 ? 9.200 -5.224 -13.761 1.00 88.88 106 PRO A N 1
ATOM 773 C CA . PRO A 1 106 ? 8.941 -5.142 -15.189 1.00 88.88 106 PRO A CA 1
ATOM 774 C C . PRO A 1 106 ? 9.205 -6.478 -15.880 1.00 88.88 106 PRO A C 1
ATOM 776 O O . PRO A 1 106 ? 10.132 -7.209 -15.527 1.00 88.88 106 PRO A O 1
ATOM 779 N N . GLN A 1 107 ? 8.422 -6.770 -16.914 1.00 86.44 107 GLN A N 1
ATOM 780 C CA . GLN A 1 107 ? 8.704 -7.891 -17.802 1.00 86.44 107 GLN A CA 1
ATOM 781 C C . GLN A 1 107 ? 9.648 -7.431 -18.917 1.00 86.44 107 GLN A C 1
ATOM 783 O O . GLN A 1 107 ? 9.331 -6.510 -19.667 1.00 86.44 107 GLN A O 1
ATOM 788 N N . GLY A 1 108 ? 10.805 -8.085 -19.035 1.00 84.00 108 GLY A N 1
ATOM 789 C CA . GLY A 1 108 ? 11.780 -7.824 -20.094 1.00 84.00 108 GLY A CA 1
ATOM 790 C C . GLY A 1 108 ? 12.880 -6.827 -19.722 1.00 84.00 108 GLY A C 1
ATOM 791 O O . GLY A 1 108 ? 13.173 -6.583 -18.552 1.00 84.00 108 GLY A O 1
ATOM 792 N N . MET A 1 109 ? 13.543 -6.296 -20.749 1.00 83.50 109 MET A N 1
ATOM 793 C CA . MET A 1 109 ? 14.665 -5.371 -20.590 1.00 83.50 109 MET A CA 1
ATOM 794 C C . MET A 1 109 ? 14.160 -3.985 -20.185 1.00 83.50 109 MET A C 1
ATOM 796 O O . MET A 1 10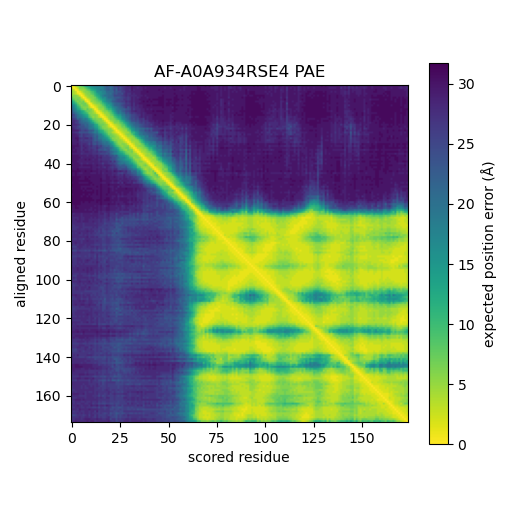9 ? 13.348 -3.387 -20.888 1.00 83.50 109 MET A O 1
ATOM 800 N N . ALA A 1 110 ? 14.684 -3.453 -19.084 1.00 84.38 110 ALA A N 1
ATOM 801 C CA . ALA A 1 110 ? 14.409 -2.100 -18.613 1.00 84.38 110 ALA A CA 1
ATOM 802 C C . ALA A 1 110 ? 15.718 -1.323 -18.421 1.00 84.38 110 ALA A C 1
ATOM 804 O O . ALA A 1 110 ? 16.787 -1.912 -18.236 1.00 84.38 110 ALA A O 1
ATOM 805 N N . ALA A 1 111 ? 15.633 0.007 -18.458 1.00 84.81 111 ALA A N 1
ATOM 806 C CA . ALA A 1 111 ? 16.773 0.871 -18.179 1.00 84.81 111 ALA A CA 1
ATOM 807 C C . ALA A 1 111 ? 17.283 0.637 -16.750 1.00 84.81 111 ALA A C 1
ATOM 809 O O . ALA A 1 111 ? 16.505 0.684 -15.801 1.00 84.81 111 ALA A O 1
ATOM 810 N N . GLN A 1 112 ? 18.586 0.410 -16.595 1.00 85.44 112 GLN A N 1
ATOM 811 C CA . GLN A 1 112 ? 19.228 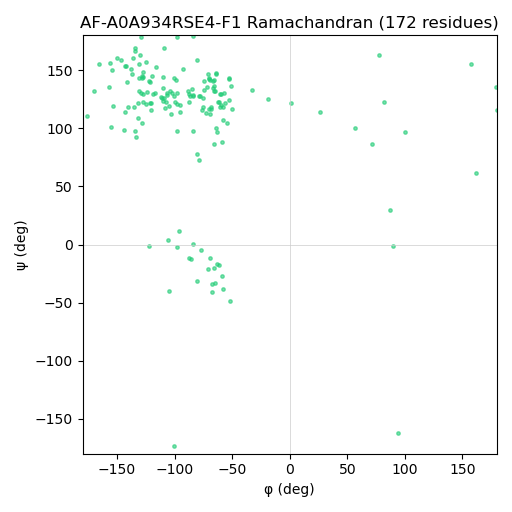0.227 -15.292 1.00 85.44 112 GLN A CA 1
ATOM 812 C C . GLN A 1 112 ? 19.480 1.596 -14.652 1.00 85.44 112 GLN A C 1
ATOM 814 O O . GLN A 1 112 ? 20.581 2.139 -14.719 1.00 85.44 112 GLN A O 1
ATOM 819 N N . MET A 1 113 ? 18.424 2.188 -14.098 1.00 88.88 113 MET A N 1
ATOM 820 C CA . MET A 1 113 ? 18.454 3.499 -13.460 1.00 88.88 113 MET A CA 1
ATOM 821 C C . MET A 1 113 ? 17.582 3.479 -12.211 1.00 88.88 113 MET A C 1
ATOM 823 O O . MET A 1 113 ? 16.362 3.307 -12.300 1.00 88.88 113 MET A O 1
ATOM 827 N N . ILE A 1 114 ? 18.212 3.713 -11.056 1.00 88.56 114 ILE A N 1
ATOM 828 C CA . ILE A 1 114 ? 17.509 3.802 -9.776 1.00 88.56 114 ILE A CA 1
ATOM 829 C C . ILE A 1 114 ? 16.437 4.885 -9.885 1.00 88.56 114 ILE A C 1
ATOM 831 O O . ILE A 1 114 ? 16.730 6.039 -10.192 1.00 88.56 114 ILE A O 1
ATOM 835 N N . SER A 1 115 ? 15.195 4.483 -9.654 1.00 90.38 115 SER A N 1
ATOM 836 C CA . SER A 1 115 ? 13.999 5.307 -9.811 1.00 90.38 115 SER A CA 1
ATOM 837 C C . SER A 1 115 ? 13.086 5.131 -8.604 1.00 90.38 115 SER A C 1
ATOM 839 O O . SER A 1 115 ? 13.262 4.199 -7.825 1.00 90.38 115 SER A O 1
ATOM 841 N N . THR A 1 116 ? 12.091 5.994 -8.436 1.00 91.44 116 THR A N 1
ATOM 842 C CA . THR A 1 116 ? 11.121 5.878 -7.339 1.00 91.44 116 THR A CA 1
ATOM 843 C C . THR A 1 116 ? 9.775 5.437 -7.897 1.00 91.44 116 THR A C 1
ATOM 845 O O . THR A 1 116 ? 9.175 6.163 -8.684 1.00 91.44 116 THR A O 1
ATOM 848 N N . ALA A 1 117 ? 9.296 4.268 -7.476 1.00 91.81 117 ALA A N 1
ATOM 849 C CA . ALA A 1 117 ? 7.916 3.857 -7.689 1.00 91.81 117 ALA A CA 1
ATOM 850 C C . ALA A 1 117 ? 7.062 4.450 -6.567 1.00 91.81 117 ALA A C 1
ATOM 852 O O . ALA A 1 117 ? 7.379 4.295 -5.387 1.00 91.81 117 ALA A O 1
ATOM 853 N N . GLN A 1 118 ? 5.994 5.146 -6.930 1.00 93.19 118 GLN A N 1
ATOM 854 C CA . GLN A 1 118 ? 5.126 5.834 -5.986 1.00 93.19 118 GLN A CA 1
ATOM 855 C C . GLN A 1 118 ? 3.683 5.432 -6.236 1.00 93.19 118 GLN A C 1
ATOM 857 O O . GLN A 1 118 ? 3.269 5.268 -7.381 1.00 93.19 118 GLN A O 1
ATOM 862 N N . THR A 1 119 ? 2.919 5.306 -5.160 1.00 94.56 119 THR A N 1
ATOM 863 C CA . THR A 1 119 ? 1.475 5.148 -5.236 1.00 94.56 119 THR A CA 1
ATOM 864 C C . THR A 1 119 ? 0.794 5.999 -4.185 1.00 94.56 119 THR A C 1
ATOM 866 O O . THR A 1 119 ? 1.303 6.166 -3.075 1.00 94.56 119 THR A O 1
ATOM 869 N N . THR A 1 120 ? -0.388 6.493 -4.528 1.00 94.56 120 THR A N 1
ATOM 870 C CA . THR A 1 120 ? -1.244 7.261 -3.630 1.00 94.56 120 THR A CA 1
ATOM 871 C C . THR A 1 120 ? -2.592 6.569 -3.520 1.00 94.56 120 THR A C 1
ATOM 873 O O . THR A 1 120 ? -3.099 6.028 -4.500 1.00 94.56 120 THR A O 1
ATOM 876 N N . PHE A 1 121 ? -3.159 6.555 -2.321 1.00 94.25 121 PHE A N 1
ATOM 877 C CA . PHE A 1 121 ? -4.505 6.060 -2.077 1.00 94.25 121 PHE A CA 1
ATOM 878 C C . PHE A 1 121 ? -5.197 6.913 -1.021 1.00 94.25 121 PHE A C 1
ATOM 880 O O . PHE A 1 121 ? -4.546 7.498 -0.153 1.00 94.25 121 PHE A O 1
ATOM 887 N N . SER A 1 122 ? -6.520 6.949 -1.089 1.00 94.31 122 SER A N 1
ATOM 888 C CA . SER A 1 122 ? -7.361 7.683 -0.155 1.00 94.31 122 SER A CA 1
ATOM 889 C C . SER A 1 122 ? -8.453 6.781 0.401 1.00 94.31 122 SER A C 1
ATOM 891 O O . SER A 1 122 ? -8.951 5.902 -0.298 1.00 94.31 122 SER A O 1
ATOM 893 N N . PHE A 1 123 ? -8.820 6.973 1.662 1.00 93.56 123 PHE A N 1
ATOM 894 C CA . PHE A 1 123 ? -9.874 6.206 2.323 1.00 93.56 123 PHE A CA 1
ATOM 895 C C . PHE A 1 123 ? -10.565 7.050 3.390 1.00 93.56 123 PHE A C 1
ATOM 897 O O . PHE A 1 123 ? -10.010 8.041 3.870 1.00 93.56 123 PHE A O 1
ATOM 904 N N . GLN A 1 124 ? -11.771 6.635 3.771 1.00 92.06 124 GLN A N 1
ATOM 905 C CA . GLN A 1 124 ? -12.516 7.300 4.830 1.00 92.06 124 GLN A CA 1
ATOM 906 C C . GLN A 1 124 ? -12.086 6.784 6.201 1.00 92.06 124 GLN A C 1
ATOM 908 O O . GLN A 1 124 ? -12.062 5.576 6.460 1.00 92.06 124 GLN A O 1
ATOM 913 N N . HIS A 1 125 ? -11.750 7.713 7.090 1.00 88.56 125 HIS A N 1
ATOM 914 C CA . HIS A 1 125 ? -11.460 7.432 8.485 1.00 88.56 125 HIS A CA 1
ATOM 915 C C . HIS A 1 125 ? -12.570 7.996 9.370 1.00 88.56 125 HIS A C 1
ATOM 917 O O . HIS A 1 125 ? -12.854 9.193 9.353 1.00 88.56 125 HIS A O 1
ATOM 923 N N . ALA A 1 126 ? -13.175 7.123 10.174 1.00 80.12 126 ALA A N 1
ATOM 924 C CA . ALA A 1 126 ? -14.091 7.525 11.229 1.00 80.12 126 ALA A CA 1
ATOM 925 C C . ALA A 1 126 ? -13.273 7.895 12.473 1.00 80.12 126 ALA A C 1
ATOM 927 O O . ALA A 1 126 ? -12.846 7.01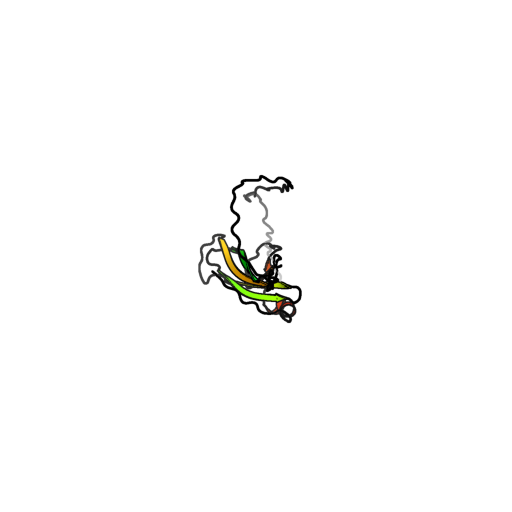4 13.224 1.00 80.12 126 ALA A O 1
ATOM 928 N N . GLY A 1 127 ? -13.033 9.191 12.664 1.00 75.88 127 GLY A N 1
ATOM 929 C CA . GLY A 1 127 ? -12.267 9.709 13.791 1.00 75.88 127 GLY A CA 1
ATOM 930 C C . GLY A 1 127 ? -11.674 11.084 13.508 1.00 75.88 127 GLY A C 1
ATOM 931 O O . GLY A 1 127 ? -11.433 11.447 12.361 1.00 75.88 127 GLY A O 1
ATOM 932 N N . ASN A 1 128 ? -11.420 11.843 14.574 1.00 72.81 128 ASN A N 1
ATOM 933 C CA . ASN A 1 128 ? -10.830 13.185 14.492 1.00 72.81 128 ASN A CA 1
ATOM 934 C C . ASN A 1 128 ? -9.302 13.175 14.714 1.00 72.81 128 ASN A C 1
ATOM 936 O O . ASN A 1 128 ? -8.682 14.207 14.958 1.00 72.81 128 ASN A O 1
ATOM 940 N N . THR A 1 129 ? -8.693 11.988 14.701 1.00 81.81 129 THR A N 1
ATOM 941 C CA . THR A 1 129 ? -7.262 11.769 14.938 1.00 81.81 129 THR A CA 1
ATOM 942 C C . THR A 1 129 ? -6.597 11.197 13.698 1.00 81.81 129 THR A C 1
ATOM 944 O O . THR A 1 129 ? -7.230 10.489 12.920 1.00 81.81 129 THR A O 1
ATOM 947 N N . THR A 1 130 ? -5.299 11.445 13.534 1.00 84.06 130 THR A N 1
ATOM 948 C CA . THR A 1 130 ? -4.523 10.836 12.450 1.00 84.06 130 THR A CA 1
ATOM 949 C C . THR A 1 130 ? -4.516 9.310 12.605 1.00 84.06 130 THR A C 1
ATOM 951 O O . THR A 1 130 ? -4.082 8.824 13.654 1.00 84.06 130 THR A O 1
ATOM 954 N N . PRO A 1 131 ? -4.973 8.539 11.600 1.00 89.19 131 PRO A N 1
ATOM 955 C CA . PRO A 1 131 ? -4.965 7.085 11.687 1.00 89.19 131 PRO A CA 1
ATOM 956 C C . PRO A 1 131 ? -3.530 6.550 11.734 1.00 89.19 131 PRO A C 1
ATOM 958 O O . PRO A 1 131 ? -2.649 7.041 11.028 1.00 89.19 131 PRO A O 1
ATOM 961 N N . SER A 1 132 ? -3.299 5.509 12.536 1.00 91.38 132 SER A N 1
ATOM 962 C CA . SER A 1 132 ? -2.057 4.736 12.468 1.00 91.38 132 SER A CA 1
ATOM 963 C C . SER A 1 132 ? -2.127 3.787 11.276 1.00 91.38 132 SER A C 1
ATOM 965 O O . SER A 1 132 ? -3.109 3.056 11.135 1.00 91.38 132 SER A O 1
ATOM 967 N N . ILE A 1 133 ? -1.113 3.804 10.409 1.00 91.94 133 ILE A N 1
ATOM 968 C CA . ILE A 1 133 ? -1.091 3.017 9.172 1.00 91.94 133 ILE A CA 1
ATOM 969 C C . ILE A 1 133 ? 0.218 2.241 9.098 1.00 91.94 133 ILE A C 1
ATOM 971 O O . ILE A 1 133 ? 1.297 2.805 9.263 1.00 91.94 133 ILE A O 1
ATOM 975 N N . LYS A 1 134 ? 0.118 0.938 8.836 1.00 92.81 134 LYS A N 1
ATOM 976 C CA . LYS A 1 134 ? 1.254 0.053 8.574 1.00 92.81 134 LYS A CA 1
ATOM 977 C C . LYS A 1 134 ? 1.248 -0.349 7.105 1.00 92.81 134 LYS A C 1
ATOM 979 O O . LYS A 1 134 ? 0.243 -0.861 6.605 1.00 92.81 134 LYS A O 1
ATOM 984 N N . HIS A 1 135 ? 2.370 -0.131 6.427 1.00 93.44 135 HIS A N 1
ATOM 985 C CA . HIS A 1 135 ? 2.534 -0.481 5.021 1.00 93.44 135 HIS A CA 1
ATOM 986 C C . HIS A 1 135 ? 3.191 -1.851 4.891 1.00 93.44 135 HIS A C 1
ATOM 988 O O . HIS A 1 135 ? 4.323 -2.046 5.331 1.00 93.44 135 HIS A O 1
ATOM 994 N N . TYR A 1 136 ? 2.488 -2.777 4.250 1.00 93.31 136 TYR A N 1
ATOM 995 C CA . TYR A 1 136 ? 3.006 -4.084 3.873 1.00 93.31 136 TYR A CA 1
ATOM 996 C C . TYR A 1 136 ? 3.233 -4.121 2.373 1.00 93.31 136 TYR A C 1
ATOM 998 O O . TYR A 1 136 ? 2.344 -3.745 1.615 1.00 93.31 136 TYR A O 1
ATOM 1006 N N . VAL A 1 137 ? 4.405 -4.562 1.928 1.00 93.06 137 VAL A N 1
ATOM 1007 C CA . VAL A 1 137 ? 4.735 -4.644 0.500 1.00 93.06 137 VAL A CA 1
ATOM 1008 C C . VAL A 1 137 ? 5.060 -6.086 0.137 1.00 93.06 137 VAL A C 1
ATOM 1010 O O . VAL A 1 137 ? 5.995 -6.671 0.679 1.00 93.06 137 VAL A O 1
ATOM 1013 N N . LEU A 1 138 ? 4.296 -6.625 -0.811 1.00 92.81 138 LEU A N 1
ATOM 1014 C CA . LEU A 1 138 ? 4.502 -7.936 -1.424 1.00 92.81 138 LEU A CA 1
ATOM 1015 C C . LEU A 1 138 ? 5.351 -7.817 -2.690 1.00 92.81 138 LEU A C 1
ATOM 1017 O O . LEU A 1 138 ? 5.253 -6.825 -3.415 1.00 92.81 138 LEU A O 1
ATOM 1021 N N . GLY A 1 139 ? 6.103 -8.872 -3.013 1.00 88.12 139 GLY A N 1
ATOM 1022 C CA . GLY A 1 139 ? 6.870 -8.954 -4.262 1.00 88.12 139 GLY A CA 1
ATOM 1023 C C . GLY A 1 139 ? 8.264 -8.333 -4.175 1.00 88.12 139 GLY A C 1
ATOM 1024 O O . GLY A 1 139 ? 8.786 -7.828 -5.172 1.00 88.12 139 GLY A O 1
ATOM 1025 N N . LYS A 1 140 ? 8.883 -8.355 -2.987 1.00 84.81 140 LYS A N 1
ATOM 1026 C CA . LYS A 1 140 ? 10.266 -7.909 -2.819 1.00 84.81 140 LYS A CA 1
ATOM 1027 C C . LYS A 1 140 ? 11.236 -8.863 -3.503 1.00 84.81 140 LYS A C 1
ATOM 1029 O O . LYS A 1 140 ? 11.383 -10.004 -3.099 1.00 84.81 140 LYS A O 1
ATOM 1034 N N . THR A 1 141 ? 11.944 -8.366 -4.514 1.00 81.31 141 THR A N 1
ATOM 1035 C CA . THR A 1 141 ? 13.025 -9.117 -5.182 1.00 81.31 141 THR A CA 1
ATOM 1036 C C . THR A 1 141 ? 14.371 -8.396 -5.136 1.00 81.31 141 THR A C 1
ATOM 1038 O O . THR A 1 141 ? 15.378 -8.925 -5.599 1.00 81.31 141 THR A O 1
ATOM 1041 N N . TRP A 1 142 ? 14.411 -7.200 -4.543 1.00 79.19 142 TRP A N 1
ATOM 1042 C CA . TRP A 1 142 ? 15.619 -6.401 -4.373 1.00 79.19 142 TRP A CA 1
ATOM 1043 C C . TRP A 1 142 ? 15.885 -6.149 -2.891 1.00 79.19 142 TRP A C 1
ATOM 1045 O O . TRP A 1 142 ? 14.952 -5.972 -2.108 1.00 79.19 142 TRP A O 1
ATOM 1055 N N . ASN A 1 143 ? 17.155 -6.100 -2.491 1.00 76.75 143 ASN A N 1
ATOM 1056 C CA . ASN A 1 143 ? 17.524 -5.855 -1.101 1.00 76.75 143 ASN A CA 1
ATOM 1057 C C . ASN A 1 143 ? 17.425 -4.361 -0.752 1.00 76.75 143 ASN A C 1
ATOM 1059 O O . ASN A 1 143 ? 18.436 -3.675 -0.632 1.00 76.75 143 ASN A O 1
ATOM 1063 N N . TRP A 1 144 ? 16.200 -3.845 -0.636 1.00 78.56 144 TRP A N 1
ATOM 1064 C CA . TRP A 1 144 ? 15.968 -2.510 -0.086 1.00 78.56 144 TRP A CA 1
ATOM 1065 C C . TRP A 1 144 ? 16.349 -2.471 1.384 1.00 78.56 144 TRP A C 1
ATOM 1067 O O . TRP A 1 144 ? 15.978 -3.384 2.135 1.00 78.56 144 TRP A O 1
ATOM 1077 N N . ASP A 1 145 ? 17.034 -1.393 1.765 1.00 65.62 145 ASP A N 1
ATOM 1078 C CA . ASP A 1 145 ? 17.280 -1.051 3.157 1.00 65.62 145 ASP A CA 1
ATOM 1079 C C . ASP A 1 145 ? 15.963 -1.035 3.932 1.00 65.62 145 ASP A C 1
ATOM 1081 O O . ASP A 1 145 ? 14.904 -0.668 3.411 1.00 65.62 145 ASP A O 1
ATOM 1085 N N . ALA A 1 146 ? 16.031 -1.480 5.184 1.00 63.34 146 ALA A N 1
ATOM 1086 C CA . ALA A 1 146 ? 14.875 -1.532 6.059 1.00 63.34 146 ALA A CA 1
ATOM 1087 C C . ALA A 1 146 ? 14.364 -0.105 6.310 1.00 63.34 146 ALA A C 1
ATOM 1089 O O . ALA A 1 146 ? 14.922 0.633 7.122 1.00 63.34 146 ALA A O 1
ATOM 1090 N N . ASN A 1 147 ? 13.304 0.288 5.601 1.00 76.69 147 ASN A N 1
ATOM 1091 C CA . ASN A 1 147 ? 12.518 1.449 5.978 1.00 76.69 147 ASN A CA 1
ATOM 1092 C C . ASN A 1 147 ? 11.651 1.033 7.181 1.00 76.69 147 ASN A C 1
ATOM 1094 O O . ASN A 1 147 ? 10.838 0.123 7.026 1.00 76.69 147 ASN A O 1
ATOM 1098 N N . PRO A 1 148 ? 11.797 1.658 8.364 1.00 78.12 148 PRO A N 1
ATOM 1099 C CA . PRO A 1 148 ? 11.017 1.287 9.545 1.00 78.12 148 PRO A CA 1
ATOM 1100 C C . PRO A 1 148 ? 9.500 1.463 9.362 1.00 78.12 148 PRO A C 1
ATOM 1102 O O . PRO A 1 148 ? 8.727 0.888 10.121 1.00 78.12 148 PRO A O 1
ATOM 1105 N N . GLU A 1 149 ? 9.069 2.235 8.364 1.00 81.69 149 GLU A N 1
ATOM 1106 C CA . GLU A 1 149 ? 7.660 2.489 8.046 1.00 81.69 149 GLU A CA 1
ATOM 1107 C C . GLU A 1 149 ? 7.061 1.429 7.101 1.00 81.69 149 GLU A C 1
ATOM 1109 O O . GLU A 1 149 ? 5.843 1.381 6.917 1.00 81.69 149 GLU A O 1
ATOM 1114 N N . ILE A 1 150 ? 7.899 0.569 6.504 1.00 88.31 150 ILE A N 1
ATOM 1115 C CA . ILE A 1 150 ? 7.502 -0.422 5.498 1.00 88.31 150 ILE A CA 1
ATOM 1116 C C . ILE A 1 150 ? 7.942 -1.814 5.937 1.00 88.31 150 ILE A C 1
ATOM 1118 O O . ILE A 1 150 ? 9.128 -2.107 6.078 1.00 88.31 150 ILE A O 1
ATOM 1122 N N . THR A 1 151 ? 6.977 -2.715 6.068 1.00 90.75 151 THR A N 1
ATOM 1123 C CA . THR A 1 151 ? 7.245 -4.135 6.285 1.00 90.75 151 THR A CA 1
ATOM 1124 C C . THR A 1 151 ? 7.153 -4.871 4.954 1.00 90.75 151 THR A C 1
ATOM 1126 O O . THR A 1 151 ? 6.126 -4.846 4.281 1.00 90.75 151 THR A O 1
ATOM 1129 N N . PHE A 1 152 ? 8.233 -5.528 4.550 1.00 90.75 152 PHE A N 1
ATOM 1130 C CA . PHE A 1 152 ? 8.205 -6.405 3.383 1.00 90.75 152 PHE A CA 1
ATOM 1131 C C . PHE A 1 152 ? 7.801 -7.804 3.824 1.00 90.75 152 PHE A C 1
ATOM 1133 O O . PHE A 1 152 ? 8.346 -8.310 4.800 1.00 90.75 152 PHE A O 1
ATOM 1140 N N . VAL A 1 153 ? 6.858 -8.392 3.099 1.00 90.88 153 VAL A N 1
ATOM 1141 C CA . VAL A 1 153 ? 6.354 -9.748 3.330 1.00 90.88 153 VAL A CA 1
ATOM 1142 C C . VAL A 1 153 ? 6.446 -10.528 2.027 1.00 90.88 153 VAL A C 1
ATOM 1144 O O . VAL A 1 153 ? 6.244 -9.964 0.946 1.00 90.88 153 VAL A O 1
ATOM 1147 N N . A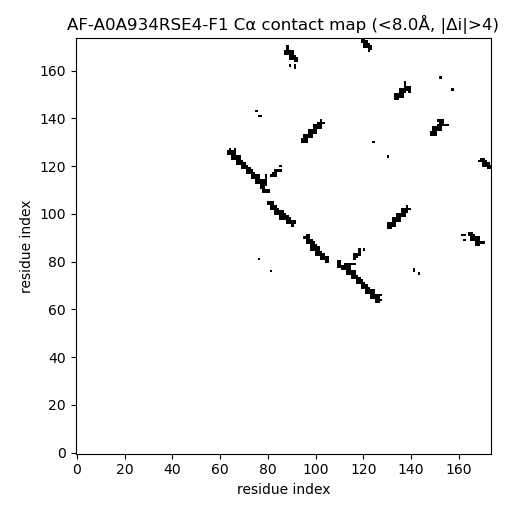SP A 1 154 ? 6.753 -11.818 2.108 1.00 87.31 154 ASP A N 1
ATOM 1148 C CA . ASP A 1 154 ? 6.862 -12.661 0.916 1.00 87.31 154 ASP A CA 1
ATOM 1149 C C . ASP A 1 154 ? 5.477 -13.111 0.447 1.00 87.31 154 ASP A C 1
ATOM 1151 O O . ASP A 1 154 ? 5.224 -13.271 -0.751 1.00 87.31 154 ASP A O 1
ATOM 1155 N N . SER A 1 155 ? 4.547 -13.270 1.390 1.00 88.81 155 SER A N 1
ATOM 1156 C CA . SER A 1 155 ? 3.195 -13.738 1.110 1.00 88.81 155 SER A CA 1
ATOM 1157 C C . SER A 1 155 ? 2.145 -13.127 2.037 1.00 88.81 155 SER A C 1
ATOM 1159 O O . SER A 1 155 ? 2.432 -12.689 3.148 1.00 88.81 155 SER A O 1
ATOM 1161 N N . LEU A 1 156 ? 0.884 -13.151 1.591 1.00 88.62 156 LEU A N 1
ATOM 1162 C CA . LEU A 1 156 ? -0.263 -12.814 2.442 1.00 88.62 156 LEU A CA 1
ATOM 1163 C C . LEU A 1 156 ? -0.429 -13.786 3.617 1.00 88.62 156 LEU A C 1
ATOM 1165 O O . LEU A 1 156 ? -1.118 -13.462 4.581 1.00 88.62 156 LEU A O 1
ATOM 1169 N N . ASP A 1 157 ? 0.205 -14.957 3.551 1.00 90.62 157 ASP A N 1
ATOM 1170 C CA . ASP A 1 157 ? 0.117 -15.975 4.589 1.00 90.62 157 ASP A CA 1
ATOM 1171 C C . ASP A 1 157 ? 0.740 -15.506 5.908 1.00 90.62 157 ASP A C 1
ATOM 1173 O O . ASP A 1 157 ? 0.205 -15.810 6.969 1.00 90.62 157 ASP A O 1
ATOM 1177 N N . GLU A 1 158 ? 1.792 -14.689 5.843 1.00 89.75 158 GLU A N 1
ATOM 1178 C CA . GLU A 1 158 ? 2.412 -14.047 7.012 1.00 89.75 158 GLU A CA 1
ATOM 1179 C C . GLU A 1 158 ? 1.486 -13.031 7.694 1.00 89.75 158 GLU A C 1
ATOM 1181 O O . GLU A 1 158 ? 1.673 -12.691 8.860 1.00 89.75 158 GLU A O 1
ATOM 1186 N N . LEU A 1 159 ? 0.472 -12.547 6.971 1.00 88.88 159 LEU A N 1
ATOM 1187 C CA . LEU A 1 159 ? -0.515 -11.600 7.475 1.00 88.88 159 LEU A CA 1
ATOM 1188 C C . LEU A 1 159 ? -1.811 -12.278 7.917 1.00 88.88 159 LEU A C 1
ATOM 1190 O O . LEU A 1 159 ? -2.688 -11.579 8.411 1.00 88.88 159 LEU A O 1
ATOM 1194 N N . LYS A 1 160 ? -1.959 -13.603 7.774 1.00 90.50 160 LYS A N 1
ATOM 1195 C CA . LYS A 1 160 ? -3.212 -14.320 8.085 1.00 90.50 160 LYS A CA 1
ATOM 1196 C C . LYS A 1 160 ? -3.737 -14.016 9.480 1.00 90.50 160 LYS A C 1
ATOM 1198 O O . LYS A 1 160 ? -4.905 -13.669 9.613 1.00 90.50 160 LYS A O 1
ATOM 1203 N N . ASP A 1 161 ? -2.872 -14.091 10.485 1.00 89.75 161 ASP A N 1
ATOM 1204 C CA . ASP A 1 161 ? -3.268 -13.868 11.876 1.00 89.75 161 ASP A CA 1
ATOM 1205 C C . ASP A 1 161 ? -3.673 -12.409 12.112 1.00 89.75 161 ASP A C 1
ATOM 1207 O O . ASP A 1 161 ? -4.682 -12.135 12.756 1.00 89.75 161 ASP A O 1
ATOM 1211 N N . ALA A 1 162 ? -2.936 -11.461 11.522 1.00 86.00 162 ALA A N 1
ATOM 1212 C CA . ALA A 1 162 ? -3.273 -10.042 11.596 1.00 86.00 162 ALA A CA 1
ATOM 1213 C C . ALA A 1 162 ? -4.574 -9.719 10.840 1.00 86.00 162 ALA A C 1
ATOM 1215 O O . ALA A 1 162 ? -5.330 -8.846 11.250 1.00 86.00 162 ALA A O 1
ATOM 1216 N N . LEU A 1 163 ? -4.851 -10.416 9.738 1.00 89.19 163 LEU A N 1
ATOM 1217 C CA . LEU A 1 163 ? -6.033 -10.204 8.907 1.00 89.19 163 LEU A CA 1
ATOM 1218 C C . LEU A 1 163 ? -7.268 -10.973 9.395 1.00 89.19 163 LEU A C 1
ATOM 1220 O O . LEU A 1 163 ? -8.365 -10.662 8.941 1.00 89.19 163 LEU A O 1
ATOM 1224 N N . ALA A 1 164 ? -7.120 -11.930 10.317 1.00 90.44 164 ALA A N 1
ATOM 1225 C CA . ALA A 1 164 ? -8.212 -12.781 10.795 1.00 90.44 164 ALA A CA 1
ATOM 1226 C C . ALA A 1 164 ? -9.375 -11.981 11.404 1.00 90.44 164 ALA A C 1
ATOM 1228 O O . ALA A 1 164 ? -10.538 -12.309 11.180 1.00 90.44 164 ALA A O 1
ATOM 1229 N N . GLU A 1 165 ? -9.058 -10.908 12.130 1.00 89.44 165 GLU A N 1
ATOM 1230 C CA . GLU A 1 165 ? -10.038 -10.007 12.752 1.00 89.44 165 GLU A CA 1
ATOM 1231 C C . GLU A 1 165 ? -10.157 -8.662 12.017 1.00 89.44 165 GLU A C 1
ATOM 1233 O O . GLU A 1 165 ? -10.864 -7.757 12.464 1.00 89.44 165 GLU A O 1
ATOM 1238 N N . ALA A 1 166 ? -9.451 -8.497 10.896 1.00 92.56 166 ALA A N 1
ATOM 1239 C CA . ALA A 1 166 ? -9.378 -7.222 10.206 1.00 92.56 166 ALA A CA 1
ATOM 1240 C C . ALA A 1 166 ? -10.569 -7.019 9.261 1.00 92.56 166 ALA A C 1
ATOM 1242 O O . ALA A 1 166 ? -10.913 -7.871 8.441 1.00 92.56 166 ALA A O 1
ATOM 1243 N N . GLN A 1 167 ? -11.170 -5.834 9.313 1.00 93.38 167 GLN A N 1
ATOM 1244 C CA . GLN A 1 167 ? -12.256 -5.446 8.424 1.00 93.38 167 GLN A CA 1
ATOM 1245 C C . GLN A 1 167 ? -11.698 -4.829 7.140 1.00 93.38 167 GLN A C 1
ATOM 1247 O O . GLN A 1 167 ? -10.881 -3.917 7.201 1.00 93.38 167 GLN A O 1
ATOM 1252 N N . SER A 1 168 ? -12.142 -5.282 5.966 1.00 93.44 168 SER A N 1
ATOM 1253 C CA . SER A 1 168 ? -11.772 -4.627 4.703 1.00 93.44 168 SER A CA 1
ATOM 1254 C C . SER A 1 168 ? -12.379 -3.223 4.618 1.00 93.44 168 SER A C 1
ATOM 1256 O O . SER A 1 168 ? -13.555 -3.030 4.927 1.00 93.44 168 SER A O 1
ATOM 1258 N N . VAL A 1 169 ? -11.570 -2.250 4.198 1.00 93.50 169 VAL A N 1
ATOM 1259 C CA . VAL A 1 169 ? -11.962 -0.846 4.045 1.00 93.50 169 VAL A CA 1
ATOM 1260 C C . VAL A 1 169 ? -11.836 -0.453 2.574 1.00 93.50 169 VAL A C 1
ATOM 1262 O O . VAL A 1 169 ? -10.788 -0.702 1.970 1.00 93.50 169 VAL A O 1
ATOM 1265 N N . PRO A 1 170 ? -12.866 0.171 1.977 1.00 94.12 170 PRO A N 1
ATOM 1266 C CA . PRO A 1 170 ? -12.762 0.678 0.618 1.00 94.12 170 PRO A CA 1
ATOM 1267 C C . PRO A 1 170 ? -11.752 1.829 0.550 1.00 94.12 170 PRO A C 1
ATOM 1269 O O . PRO A 1 170 ? -11.701 2.691 1.428 1.00 94.12 170 PRO A O 1
ATOM 1272 N N . PHE A 1 171 ? -10.970 1.856 -0.524 1.00 94.31 171 PHE A N 1
ATOM 1273 C CA . PHE A 1 171 ? -10.043 2.939 -0.827 1.00 94.31 171 PHE A CA 1
ATOM 1274 C C . PHE A 1 171 ? -10.132 3.302 -2.309 1.00 94.31 171 PHE A C 1
ATOM 1276 O O . PHE A 1 171 ? -10.594 2.512 -3.133 1.00 94.31 171 PHE A O 1
ATOM 1283 N N . THR A 1 172 ? -9.669 4.497 -2.646 1.00 95.06 172 THR A N 1
ATOM 1284 C CA . THR A 1 172 ? -9.592 5.002 -4.016 1.00 95.06 172 THR A CA 1
ATOM 1285 C C . THR A 1 172 ? -8.155 5.351 -4.356 1.00 95.06 172 THR A C 1
ATOM 1287 O O . THR A 1 172 ? -7.442 5.920 -3.531 1.00 95.06 172 THR A O 1
ATOM 1290 N N . THR A 1 173 ? -7.730 5.045 -5.573 1.00 91.88 173 THR A N 1
ATOM 1291 C CA . THR A 1 173 ? -6.497 5.581 -6.159 1.00 91.88 173 THR A CA 1
ATOM 1292 C C . THR A 1 173 ? -6.858 6.748 -7.079 1.00 91.88 173 THR A C 1
ATOM 1294 O O . THR A 1 173 ? -7.909 6.668 -7.721 1.00 91.88 173 THR A O 1
ATOM 1297 N N . PRO A 1 174 ? -6.054 7.824 -7.119 1.00 80.69 174 PRO A N 1
ATOM 1298 C CA . PRO A 1 174 ? -6.281 8.944 -8.029 1.00 80.69 174 PRO A CA 1
ATOM 1299 C C . PRO A 1 174 ? -6.127 8.550 -9.504 1.00 80.69 174 PRO A C 1
ATOM 1301 O O . PRO A 1 174 ? -5.477 7.514 -9.784 1.00 80.69 174 PRO A O 1
#

Foldseek 3Di:
DDDDDDDDDDDDDDDDDDDDDDDDDDDDDDDDDDDDDDDDDDDDDDDDDDDDDDDDDDPPPPPQPWDKDKDKDKDKDQFPQKEKDWDFWWAAPVQAIETEIEIDDDDDDGDRHTDMHMFMKIFIGRDPDDHHYAYEYEDDPDPDDDDVRYHYDPDCVVCCVVCVRIHTTDMDTD